Protein AF-A0A7S0TH22-F1 (afdb_monomer)

Mean predicted aligned error: 3.96 Å

Organism: Hemiselmis andersenii (NCBI:txid464988)

Sequence (125 aa):
VAKIPRGSILWPSDTAAVVGGNVLTSQRVVDVILKAFGAAAASQGCMNNITFGDSRFGYYETIGGGAGAGPTWDGRSGVHTHMTNTRITDVEIMERRYPILVKKFGLRKGSGGKGLHPGGDGLER

Secondary structure (DSSP, 8-state):
-----TTSTTS--TTS--TTIIIIIHHHHHHHHHHHTT-------S-EEEEEE-SS-EEEEEE-BPPPP-SS-PPPSSB--TT--PPPPPHHHHHHHSS------EEETT-SPPSSSPPPPEEE-

Structure (mmCIF, N/CA/C/O backbone):
data_AF-A0A7S0TH22-F1
#
_entry.id   AF-A0A7S0TH22-F1
#
loop_
_atom_site.group_PDB
_atom_site.id
_atom_site.type_symbol
_atom_site.label_atom_id
_atom_site.label_alt_id
_atom_site.label_comp_id
_atom_site.label_asym_id
_atom_site.label_entity_id
_atom_site.label_seq_id
_atom_site.pdbx_PDB_ins_code
_atom_site.Cartn_x
_atom_site.Cartn_y
_atom_site.Cartn_z
_atom_site.occupancy
_atom_site.B_iso_or_equiv
_atom_site.auth_seq_id
_atom_site.auth_comp_id
_atom_site.auth_asym_id
_atom_site.auth_atom_id
_atom_site.pdbx_PDB_model_num
ATOM 1 N N . VAL A 1 1 ? 17.474 9.042 19.649 1.00 70.31 1 VAL A N 1
ATOM 2 C CA . VAL A 1 1 ? 18.202 8.529 18.461 1.00 70.31 1 VAL A CA 1
ATOM 3 C C . VAL A 1 1 ? 17.964 7.030 18.369 1.00 70.31 1 VAL A C 1
ATOM 5 O O . VAL A 1 1 ? 18.174 6.349 19.367 1.00 70.31 1 VAL A O 1
ATOM 8 N N . ALA A 1 2 ? 17.459 6.527 17.240 1.00 82.44 2 ALA A N 1
ATOM 9 C CA . ALA A 1 2 ? 17.203 5.097 17.059 1.00 82.44 2 ALA A CA 1
ATOM 10 C C . ALA A 1 2 ? 18.523 4.337 16.830 1.00 82.44 2 ALA A C 1
ATOM 12 O O . ALA A 1 2 ? 19.355 4.777 16.040 1.00 82.44 2 ALA A O 1
ATOM 13 N N . LYS A 1 3 ? 18.720 3.204 17.516 1.00 92.69 3 LYS A N 1
ATOM 14 C CA . LYS A 1 3 ? 19.841 2.286 17.255 1.00 92.69 3 LYS A CA 1
ATOM 15 C C . LYS A 1 3 ? 19.409 1.288 16.182 1.00 92.69 3 LYS A C 1
ATOM 17 O O . LYS A 1 3 ? 18.522 0.480 16.437 1.00 92.69 3 LYS A O 1
ATOM 22 N N . ILE A 1 4 ? 20.024 1.351 15.002 1.00 93.75 4 ILE A N 1
ATOM 23 C CA . ILE A 1 4 ? 19.696 0.481 13.865 1.00 93.75 4 ILE A CA 1
ATOM 24 C C . ILE A 1 4 ? 20.854 -0.508 13.646 1.00 93.75 4 ILE A C 1
ATOM 26 O O . ILE A 1 4 ? 21.976 -0.064 13.395 1.00 93.75 4 ILE A O 1
ATOM 30 N N . PRO A 1 5 ? 20.630 -1.832 13.755 1.00 94.75 5 PRO A N 1
ATOM 31 C CA . PRO A 1 5 ? 21.677 -2.829 13.535 1.00 94.75 5 PRO A CA 1
ATOM 32 C C . PRO A 1 5 ? 22.150 -2.864 12.076 1.00 94.75 5 PRO A C 1
ATOM 34 O O . PRO A 1 5 ? 21.323 -2.921 11.163 1.00 94.75 5 PRO A O 1
ATOM 37 N N . ARG A 1 6 ? 23.473 -2.897 11.858 1.00 94.94 6 ARG A N 1
ATOM 38 C CA . ARG A 1 6 ? 24.070 -3.127 10.530 1.00 94.94 6 ARG A CA 1
ATOM 39 C C . ARG A 1 6 ? 23.651 -4.494 9.980 1.00 94.94 6 ARG A C 1
ATOM 41 O O . ARG A 1 6 ? 23.591 -5.462 10.731 1.00 94.94 6 ARG A O 1
ATOM 48 N N . GLY A 1 7 ? 23.385 -4.569 8.679 1.00 92.44 7 GLY A N 1
ATOM 49 C CA . GLY A 1 7 ? 22.923 -5.783 7.996 1.00 92.44 7 GLY A CA 1
ATOM 50 C C . GLY A 1 7 ? 21.429 -6.077 8.170 1.00 92.44 7 GLY A C 1
ATOM 51 O O . GLY A 1 7 ? 20.941 -7.070 7.640 1.00 92.44 7 GLY A O 1
ATOM 52 N N . SER A 1 8 ? 20.687 -5.237 8.901 1.00 93.12 8 SER A N 1
ATOM 53 C CA . SER A 1 8 ? 19.231 -5.365 9.010 1.00 93.12 8 SER A CA 1
ATOM 54 C C . SER A 1 8 ? 18.523 -4.845 7.757 1.00 93.12 8 SER A C 1
ATOM 56 O O . SER A 1 8 ? 19.101 -4.116 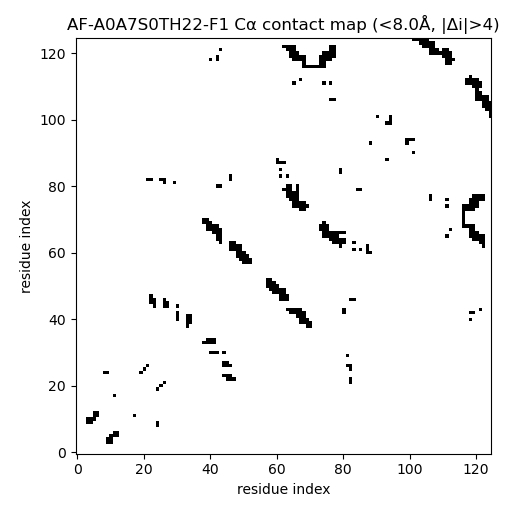6.957 1.00 93.12 8 SER A O 1
ATOM 58 N N . ILE A 1 9 ? 17.224 -5.125 7.627 1.00 91.06 9 ILE A N 1
ATOM 59 C CA . ILE A 1 9 ? 16.393 -4.581 6.537 1.00 91.06 9 ILE A CA 1
ATOM 60 C C . ILE A 1 9 ? 16.336 -3.037 6.520 1.00 91.06 9 ILE A C 1
ATOM 62 O O . ILE A 1 9 ? 16.010 -2.445 5.496 1.00 91.06 9 ILE 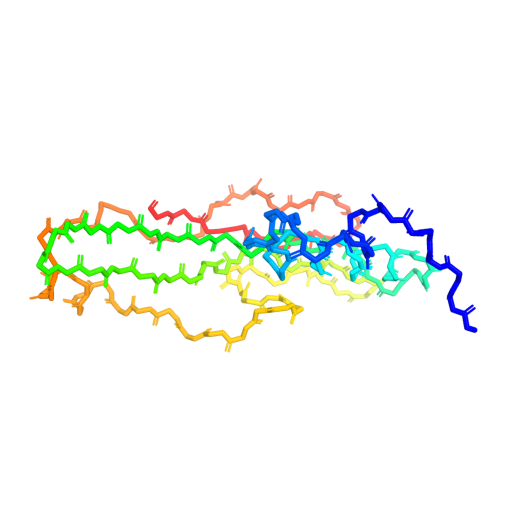A O 1
ATOM 66 N N . LEU A 1 10 ? 16.661 -2.381 7.644 1.00 91.81 10 LEU A N 1
ATOM 67 C CA . LEU A 1 10 ? 16.731 -0.919 7.781 1.00 91.81 10 LEU A CA 1
ATOM 68 C C . LEU A 1 10 ? 18.152 -0.360 7.605 1.00 91.81 10 LEU A C 1
ATOM 70 O O . LEU A 1 10 ? 18.319 0.851 7.507 1.00 91.81 10 LEU A O 1
ATOM 74 N N . TRP A 1 11 ? 19.165 -1.228 7.584 1.00 93.19 11 TRP A N 1
ATOM 75 C CA . TRP A 1 11 ? 20.557 -0.887 7.290 1.00 93.19 11 TRP A CA 1
ATOM 76 C C . TRP A 1 11 ? 21.194 -2.031 6.490 1.00 93.19 11 TRP A C 1
ATOM 78 O O . TRP A 1 11 ? 22.017 -2.783 7.028 1.00 93.19 11 TRP A O 1
ATOM 88 N N . PRO A 1 12 ? 20.789 -2.209 5.225 1.00 93.12 12 PRO A N 1
ATOM 89 C CA . PRO A 1 12 ? 21.366 -3.229 4.363 1.00 93.12 12 PRO A CA 1
ATOM 90 C C . PRO A 1 12 ? 22.811 -2.873 3.967 1.00 93.12 12 PRO A C 1
ATOM 92 O O . PRO A 1 12 ? 23.277 -1.759 4.208 1.00 93.12 12 PRO A O 1
ATOM 95 N N . SER A 1 13 ? 23.539 -3.828 3.382 1.00 94.69 13 SER A N 1
ATOM 96 C CA . SER A 1 13 ? 24.833 -3.554 2.744 1.00 94.69 13 SER A CA 1
ATOM 97 C C . SER A 1 13 ? 24.646 -2.884 1.381 1.00 94.69 13 SER A C 1
ATOM 99 O O . SER A 1 13 ? 23.594 -3.019 0.758 1.00 94.69 13 SER A O 1
ATOM 101 N N . ASP A 1 14 ? 25.702 -2.252 0.868 1.00 92.25 14 ASP A N 1
ATOM 102 C CA . ASP A 1 14 ? 25.688 -1.591 -0.449 1.00 92.25 14 ASP A CA 1
ATOM 103 C C . ASP A 1 14 ? 25.455 -2.563 -1.619 1.00 92.25 14 ASP A C 1
ATOM 105 O O . ASP A 1 14 ? 25.059 -2.168 -2.711 1.00 92.25 14 ASP A O 1
ATOM 109 N N . THR A 1 15 ? 25.692 -3.855 -1.391 1.00 94.25 15 THR A N 1
ATOM 110 C CA . THR A 1 15 ? 25.490 -4.937 -2.363 1.00 94.25 15 THR A CA 1
ATOM 111 C C . THR A 1 15 ? 24.120 -5.605 -2.260 1.00 94.25 15 THR A C 1
ATOM 113 O O . THR A 1 15 ? 23.807 -6.485 -3.062 1.00 94.25 15 THR A O 1
ATOM 116 N N . ALA A 1 16 ? 23.306 -5.247 -1.265 1.00 92.38 16 ALA A N 1
ATOM 117 C CA . ALA A 1 16 ? 22.012 -5.875 -1.058 1.00 92.38 16 ALA A CA 1
ATOM 118 C C . ALA A 1 16 ? 20.980 -5.375 -2.079 1.00 92.38 16 ALA A C 1
ATOM 120 O O . ALA A 1 16 ? 20.913 -4.190 -2.409 1.00 92.38 16 ALA A O 1
ATOM 121 N N . ALA A 1 17 ? 20.107 -6.274 -2.530 1.00 90.56 17 ALA A N 1
ATOM 122 C CA . ALA A 1 17 ? 18.952 -5.893 -3.330 1.00 90.56 17 ALA A CA 1
ATOM 123 C C . ALA A 1 17 ? 17.925 -5.169 -2.442 1.00 90.56 17 ALA A C 1
ATOM 125 O O . ALA A 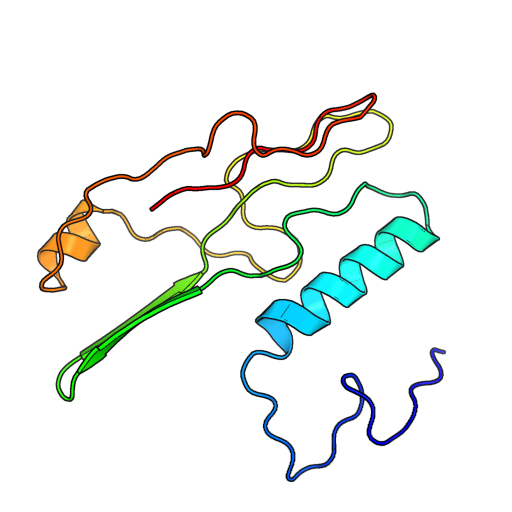1 17 ? 17.282 -5.782 -1.594 1.00 90.56 17 ALA A O 1
ATOM 126 N N . VAL A 1 18 ? 17.777 -3.859 -2.645 1.00 88.81 18 VAL A N 1
ATOM 127 C CA . VAL A 1 18 ? 16.895 -2.989 -1.839 1.00 88.81 18 VAL A CA 1
ATOM 128 C C . VAL A 1 18 ? 15.675 -2.476 -2.603 1.00 88.81 18 VAL A C 1
ATOM 130 O O . VAL A 1 18 ? 14.932 -1.625 -2.104 1.00 88.81 18 VAL A O 1
ATOM 133 N N . VAL A 1 19 ? 15.451 -2.969 -3.827 1.00 85.81 19 VAL A N 1
ATOM 134 C CA . VAL A 1 19 ? 14.285 -2.562 -4.616 1.00 85.81 19 VAL A CA 1
ATOM 135 C C . VAL A 1 19 ? 13.010 -2.882 -3.835 1.00 85.81 19 VAL A C 1
ATOM 137 O O . VAL A 1 19 ? 12.864 -3.956 -3.258 1.00 85.81 19 VAL A O 1
ATOM 140 N N . GLY A 1 20 ? 12.099 -1.915 -3.757 1.00 76.81 20 GLY A N 1
ATOM 141 C CA . GLY A 1 20 ? 10.879 -2.063 -2.967 1.00 76.81 20 GLY A CA 1
ATOM 142 C C . GLY A 1 20 ? 11.013 -1.756 -1.468 1.00 76.81 20 GLY A C 1
ATOM 143 O O . GLY A 1 20 ? 10.022 -1.869 -0.751 1.00 76.81 20 GLY A O 1
ATOM 144 N N . GLY A 1 21 ? 12.172 -1.300 -0.974 1.00 82.62 21 GLY A N 1
ATOM 145 C CA . GLY A 1 21 ? 12.335 -0.901 0.434 1.00 82.62 21 GLY A CA 1
ATOM 146 C C . GLY A 1 21 ? 11.317 0.158 0.885 1.00 82.62 21 GLY A C 1
ATOM 147 O O . GLY A 1 21 ? 10.665 0.003 1.917 1.00 82.62 21 GLY A O 1
ATOM 148 N N . ASN A 1 22 ? 11.076 1.177 0.056 1.00 76.38 22 ASN A N 1
ATOM 149 C CA . ASN A 1 22 ? 10.059 2.200 0.335 1.00 76.38 22 ASN A CA 1
ATOM 150 C C . ASN A 1 22 ? 8.632 1.629 0.356 1.00 76.38 22 ASN A C 1
ATOM 152 O O . ASN A 1 22 ? 7.747 2.182 1.001 1.00 76.38 22 ASN A O 1
ATOM 156 N N . VAL A 1 23 ? 8.418 0.528 -0.365 1.00 84.81 23 VAL A N 1
ATOM 157 C CA . VAL A 1 23 ? 7.104 -0.030 -0.673 1.00 84.81 23 VAL A CA 1
ATOM 158 C C . VAL A 1 23 ? 6.548 -0.820 0.513 1.00 84.81 23 VAL A C 1
ATOM 160 O O . VAL A 1 23 ? 5.392 -0.645 0.897 1.00 84.81 23 VAL A O 1
ATOM 163 N N . LEU A 1 24 ? 7.382 -1.669 1.119 1.00 86.88 24 LEU A N 1
ATOM 164 C CA . LEU A 1 24 ? 6.997 -2.496 2.265 1.00 86.88 24 LEU A CA 1
ATOM 165 C C . LEU A 1 24 ? 7.649 -2.007 3.558 1.00 86.88 24 LEU A C 1
ATOM 167 O O . LEU A 1 24 ? 6.960 -1.789 4.554 1.00 86.88 24 LEU A O 1
ATOM 171 N N . THR A 1 25 ? 8.971 -1.827 3.559 1.00 91.25 25 THR A N 1
ATOM 172 C CA . THR A 1 25 ? 9.731 -1.578 4.788 1.00 91.25 25 THR A CA 1
ATOM 173 C C . THR A 1 25 ? 9.362 -0.238 5.411 1.00 91.25 25 THR A C 1
ATOM 175 O O . THR A 1 25 ? 8.986 -0.201 6.580 1.00 91.25 25 THR A O 1
ATOM 178 N N . SER A 1 26 ? 9.396 0.856 4.644 1.00 90.88 26 SER A N 1
ATOM 179 C CA . SER A 1 26 ? 9.045 2.184 5.171 1.00 90.88 26 SER A CA 1
ATOM 180 C C . SER A 1 26 ? 7.600 2.245 5.665 1.00 90.88 26 SER A C 1
ATOM 182 O O . SER A 1 26 ? 7.345 2.779 6.742 1.00 90.88 26 SER A O 1
ATOM 184 N N . GLN A 1 27 ? 6.666 1.635 4.931 1.00 91.25 27 GLN A N 1
ATOM 185 C CA . GLN A 1 27 ? 5.261 1.595 5.327 1.00 91.25 27 GLN A CA 1
ATOM 186 C C . GLN A 1 27 ? 5.078 0.855 6.667 1.00 91.25 27 GLN A C 1
ATOM 188 O O . GLN A 1 27 ? 4.362 1.329 7.547 1.00 91.25 27 GLN A O 1
ATOM 193 N N . ARG A 1 28 ? 5.799 -0.257 6.880 1.00 92.44 28 ARG A N 1
ATOM 194 C CA . ARG A 1 28 ? 5.764 -0.998 8.152 1.00 92.44 28 ARG A CA 1
ATOM 195 C C . ARG A 1 28 ? 6.443 -0.272 9.301 1.00 92.44 28 ARG A C 1
ATOM 197 O O . ARG A 1 28 ? 5.990 -0.387 10.436 1.00 92.44 28 ARG A O 1
ATOM 204 N N . VAL A 1 29 ? 7.499 0.492 9.030 1.00 93.50 29 VAL A N 1
ATOM 205 C CA . VAL A 1 29 ? 8.118 1.347 10.051 1.00 93.50 29 VAL A CA 1
ATOM 206 C C . VAL A 1 29 ? 7.111 2.379 10.562 1.00 93.50 29 VAL A C 1
ATOM 208 O O . VAL A 1 29 ? 7.019 2.576 11.773 1.00 93.50 29 VAL A O 1
ATOM 211 N N . VAL A 1 30 ? 6.309 2.979 9.676 1.00 94.00 30 VAL A N 1
ATOM 212 C CA . VAL A 1 30 ? 5.243 3.908 10.081 1.00 94.00 30 VAL A CA 1
ATOM 213 C C . VAL A 1 30 ? 4.205 3.213 10.964 1.00 94.00 30 VAL A C 1
ATOM 215 O O . VAL A 1 30 ? 3.891 3.745 12.027 1.00 94.00 30 VAL A O 1
ATOM 218 N N . ASP A 1 31 ? 3.741 2.010 10.604 1.00 93.38 31 ASP A N 1
ATOM 219 C CA . ASP A 1 31 ? 2.802 1.243 11.442 1.00 93.38 31 ASP A CA 1
ATOM 220 C C . ASP A 1 31 ? 3.351 1.016 12.862 1.00 93.38 31 ASP A C 1
ATOM 222 O O . ASP A 1 31 ? 2.628 1.168 13.849 1.00 93.38 31 ASP A O 1
ATOM 226 N N . VAL A 1 32 ? 4.640 0.670 12.984 1.00 94.31 32 VAL A N 1
ATOM 227 C CA . VAL A 1 32 ? 5.298 0.457 14.284 1.00 94.31 32 VAL A CA 1
ATOM 228 C C . VAL A 1 32 ? 5.339 1.746 15.099 1.00 94.31 32 VAL A C 1
ATOM 230 O O . VAL A 1 32 ? 5.044 1.716 16.294 1.00 94.31 32 VAL A O 1
ATOM 233 N N . ILE A 1 33 ? 5.669 2.875 14.468 1.00 94.81 33 ILE A N 1
ATOM 234 C CA . ILE A 1 33 ? 5.697 4.183 15.132 1.00 94.81 33 ILE A CA 1
ATOM 235 C C . ILE A 1 33 ? 4.291 4.557 15.612 1.00 94.81 33 ILE A C 1
ATOM 237 O O . ILE A 1 33 ? 4.109 4.842 16.793 1.00 94.81 33 ILE A O 1
ATOM 241 N N . LEU A 1 34 ? 3.284 4.501 14.737 1.00 95.50 34 LEU A N 1
ATOM 242 C CA . LEU A 1 34 ? 1.904 4.849 15.090 1.00 95.50 34 LEU A CA 1
ATOM 243 C C . LEU A 1 34 ? 1.368 3.967 16.219 1.00 95.50 34 LEU A C 1
ATOM 245 O O . LEU A 1 34 ? 0.734 4.477 17.144 1.00 95.50 34 LEU A O 1
ATOM 249 N N . LYS A 1 35 ? 1.693 2.669 16.193 1.00 94.88 35 LYS A N 1
ATOM 250 C CA . LYS A 1 35 ? 1.355 1.734 17.267 1.00 94.88 35 LYS A CA 1
ATOM 251 C C . LYS A 1 35 ? 2.050 2.086 18.582 1.00 94.88 35 LYS A C 1
ATOM 253 O O . LYS A 1 35 ? 1.403 2.037 19.623 1.00 94.88 35 LYS A O 1
ATOM 258 N N . ALA A 1 36 ? 3.335 2.443 18.553 1.00 96.31 36 ALA A N 1
ATOM 259 C CA . ALA A 1 36 ? 4.089 2.803 19.755 1.00 96.31 36 ALA A CA 1
ATOM 260 C C . ALA A 1 36 ? 3.514 4.043 20.461 1.00 96.31 36 ALA A C 1
ATOM 262 O O . ALA A 1 36 ? 3.526 4.106 21.687 1.00 96.31 36 ALA A O 1
ATOM 263 N N . PHE A 1 37 ? 2.972 4.993 19.696 1.00 96.31 37 PHE A N 1
ATOM 264 C CA . PHE A 1 37 ? 2.312 6.187 20.230 1.00 96.31 37 PHE A CA 1
ATOM 265 C C . PHE A 1 37 ? 0.803 6.017 20.461 1.00 96.31 37 PHE A C 1
ATOM 267 O O . PHE A 1 37 ? 0.165 6.947 20.946 1.00 96.31 37 PHE A O 1
ATOM 274 N N . GLY A 1 38 ? 0.212 4.872 20.099 1.00 94.62 38 GLY A N 1
ATOM 275 C CA . GLY A 1 38 ? -1.241 4.677 20.150 1.00 94.62 38 GLY A CA 1
ATOM 276 C C . GLY A 1 38 ? -2.024 5.685 19.297 1.00 94.62 38 GLY A C 1
ATOM 277 O O . GLY A 1 38 ? -3.170 5.993 19.611 1.00 94.62 38 GLY A O 1
ATOM 278 N N . ALA A 1 39 ? -1.402 6.233 18.249 1.00 95.38 39 ALA A N 1
ATOM 279 C CA . ALA A 1 39 ? -1.936 7.372 17.502 1.00 95.38 39 ALA A CA 1
ATOM 280 C C . ALA A 1 39 ? -3.024 6.969 16.494 1.00 95.38 39 ALA A C 1
ATOM 282 O O . ALA A 1 39 ? -3.994 7.697 16.297 1.00 95.38 39 ALA A O 1
ATOM 283 N N . ALA A 1 40 ? -2.852 5.815 15.848 1.00 96.19 40 ALA A N 1
ATOM 284 C CA . ALA A 1 40 ? -3.801 5.238 14.903 1.00 96.19 40 ALA A CA 1
ATOM 285 C C . ALA A 1 40 ? -3.547 3.730 14.753 1.00 96.19 40 ALA A C 1
ATOM 287 O O . ALA A 1 40 ? -2.444 3.240 15.015 1.00 96.19 40 ALA A O 1
ATOM 288 N N . ALA A 1 41 ? -4.564 2.995 14.307 1.00 96.25 41 ALA A N 1
ATOM 289 C CA . ALA A 1 41 ? -4.410 1.630 13.827 1.00 96.25 41 ALA A CA 1
ATOM 290 C C . ALA A 1 41 ? -3.547 1.595 12.554 1.00 96.25 41 ALA A C 1
ATOM 292 O O . ALA A 1 41 ? -3.403 2.595 11.850 1.00 96.25 41 ALA A O 1
ATOM 293 N N . ALA A 1 42 ? -2.993 0.423 12.239 1.00 95.06 42 ALA A N 1
ATOM 294 C CA . ALA A 1 42 ? -2.250 0.234 10.998 1.00 95.06 42 ALA A CA 1
ATOM 295 C C . ALA A 1 42 ? -3.164 0.449 9.780 1.00 95.06 42 ALA A C 1
ATOM 297 O O . ALA A 1 42 ? -4.296 -0.042 9.745 1.00 95.06 42 ALA A O 1
ATOM 298 N N . SER A 1 43 ? -2.650 1.158 8.777 1.00 94.75 43 SER A N 1
ATOM 299 C CA . SER A 1 43 ? -3.302 1.288 7.469 1.00 94.75 43 SER A CA 1
ATOM 300 C C . SER A 1 43 ? -2.989 0.065 6.596 1.00 94.75 43 SER A C 1
ATOM 302 O O . SER A 1 43 ? -2.456 -0.951 7.055 1.00 94.75 43 SER A O 1
ATOM 304 N N . GLN A 1 44 ? -3.265 0.154 5.295 1.00 92.38 44 GLN A N 1
ATOM 305 C CA . GLN A 1 44 ? -2.641 -0.699 4.294 1.00 92.38 44 GLN A CA 1
ATOM 306 C C . GLN A 1 44 ? -1.119 -0.533 4.397 1.00 92.38 44 GLN A C 1
ATOM 308 O O . GLN A 1 44 ? -0.517 0.378 3.830 1.00 92.38 44 GLN A O 1
ATOM 313 N N . GLY A 1 45 ? -0.476 -1.426 5.142 1.00 86.88 45 GLY A N 1
ATOM 314 C CA . GLY A 1 45 ? 0.959 -1.307 5.379 1.00 86.88 45 GLY A CA 1
ATOM 315 C C . GLY A 1 45 ? 1.826 -1.865 4.234 1.00 86.88 45 GLY A C 1
ATOM 316 O O . GLY A 1 45 ? 2.939 -2.337 4.443 1.00 86.88 45 GLY A O 1
ATOM 317 N N . CYS A 1 46 ? 1.296 -1.884 3.018 1.00 87.06 46 CYS A N 1
ATOM 318 C CA . CYS A 1 46 ? 2.072 -2.095 1.806 1.00 87.06 46 CYS A CA 1
ATOM 319 C C . CYS A 1 46 ? 1.638 -1.042 0.794 1.00 87.06 46 CYS A C 1
ATOM 321 O O . CYS A 1 46 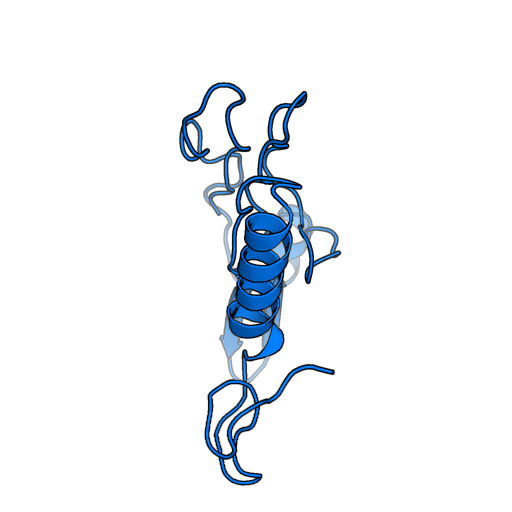? 0.441 -0.877 0.567 1.00 87.06 46 CYS A O 1
ATOM 323 N N . MET A 1 47 ? 2.591 -0.360 0.172 1.00 88.06 47 MET A N 1
ATOM 324 C CA . MET A 1 47 ? 2.342 0.369 -1.066 1.00 88.06 47 MET A CA 1
ATOM 325 C C . MET A 1 47 ? 2.157 -0.684 -2.167 1.00 88.06 47 MET A C 1
ATOM 327 O O . MET A 1 47 ? 3.122 -1.187 -2.710 1.00 88.06 47 MET A O 1
ATOM 331 N N . ASN A 1 48 ? 0.940 -1.146 -2.446 1.00 85.50 48 ASN A N 1
ATOM 332 C CA . ASN A 1 48 ? 0.785 -2.163 -3.493 1.00 85.50 48 ASN A CA 1
ATOM 333 C C . ASN A 1 48 ? 1.051 -1.536 -4.859 1.00 85.50 48 ASN A C 1
ATOM 335 O O . ASN A 1 48 ? 0.518 -0.470 -5.148 1.00 85.50 48 ASN A O 1
ATOM 339 N N . ASN A 1 49 ? 1.822 -2.216 -5.705 1.00 88.38 49 ASN A N 1
ATOM 340 C CA . ASN A 1 49 ? 2.158 -1.721 -7.034 1.00 88.38 49 ASN A CA 1
ATOM 341 C C . ASN A 1 49 ? 1.619 -2.676 -8.091 1.00 88.38 49 ASN A C 1
ATOM 343 O O . ASN A 1 49 ? 1.732 -3.892 -7.939 1.00 88.38 49 ASN A O 1
ATOM 347 N N . ILE A 1 50 ? 1.100 -2.126 -9.182 1.00 89.19 50 ILE A N 1
ATOM 348 C CA . ILE A 1 50 ? 0.821 -2.870 -10.405 1.00 89.19 50 ILE A CA 1
ATOM 349 C C . ILE A 1 50 ? 1.901 -2.501 -11.409 1.00 89.19 50 ILE A C 1
ATOM 351 O O . ILE A 1 50 ? 2.054 -1.334 -11.770 1.00 89.19 50 ILE A O 1
ATOM 355 N N . THR A 1 51 ? 2.652 -3.508 -11.851 1.00 91.44 51 THR A N 1
ATOM 356 C CA . THR A 1 51 ? 3.684 -3.343 -12.873 1.00 91.44 51 THR A CA 1
ATOM 357 C C . THR A 1 51 ? 3.530 -4.388 -13.957 1.00 91.44 51 THR A C 1
ATOM 359 O O . THR A 1 51 ? 3.468 -5.579 -13.658 1.00 91.44 51 THR A O 1
ATOM 362 N N . PHE A 1 52 ? 3.502 -3.956 -15.210 1.00 93.00 52 PHE A N 1
ATOM 363 C CA . PHE A 1 52 ? 3.472 -4.840 -16.372 1.00 93.00 52 PHE A CA 1
ATOM 364 C C . PHE A 1 52 ? 4.099 -4.132 -17.569 1.00 93.00 52 PHE A C 1
ATOM 366 O O . PHE A 1 52 ? 4.188 -2.907 -17.599 1.00 93.00 52 PHE A O 1
ATOM 373 N N . GLY A 1 53 ? 4.553 -4.893 -18.554 1.00 94.31 53 GLY A N 1
ATOM 374 C CA . GLY A 1 53 ? 5.250 -4.345 -19.707 1.00 94.31 53 GLY A CA 1
ATOM 375 C C . GLY A 1 53 ? 5.989 -5.415 -20.491 1.00 94.31 53 GLY A C 1
ATOM 376 O O . GLY A 1 53 ? 6.002 -6.585 -20.107 1.00 94.31 53 GLY A O 1
ATOM 377 N N . ASP A 1 54 ? 6.606 -4.990 -21.582 1.00 94.00 54 ASP A N 1
ATOM 378 C CA . ASP A 1 54 ? 7.457 -5.795 -22.449 1.00 94.00 54 ASP A CA 1
ATOM 379 C C . ASP A 1 54 ? 8.677 -4.969 -22.907 1.00 94.00 54 ASP A C 1
ATOM 381 O O . ASP A 1 54 ? 9.047 -3.973 -22.285 1.00 94.00 54 ASP A O 1
ATOM 385 N N . SER A 1 55 ? 9.336 -5.372 -23.996 1.00 95.25 55 SER A N 1
ATOM 386 C CA . SER A 1 55 ? 10.486 -4.644 -24.547 1.00 95.25 55 SER A CA 1
ATOM 387 C C . SER A 1 55 ? 10.151 -3.264 -25.129 1.00 95.25 55 SER A C 1
ATOM 389 O O . SER A 1 55 ? 11.067 -2.506 -25.448 1.00 95.25 55 SER A O 1
ATOM 391 N N . ARG A 1 56 ? 8.868 -2.930 -25.300 1.00 92.88 56 ARG A N 1
ATOM 392 C CA . ARG A 1 56 ? 8.378 -1.706 -25.947 1.00 92.88 56 ARG A CA 1
ATOM 393 C C . ARG A 1 56 ? 7.732 -0.738 -24.964 1.00 92.88 56 ARG A C 1
ATOM 395 O O . ARG A 1 56 ? 7.746 0.462 -25.229 1.00 92.88 56 ARG A O 1
ATOM 402 N N . PHE A 1 57 ? 7.163 -1.222 -23.860 1.00 93.06 57 PHE A N 1
ATOM 403 C CA . PHE A 1 57 ? 6.543 -0.361 -22.853 1.00 93.06 57 PHE A CA 1
ATOM 404 C C . PHE A 1 57 ? 6.650 -0.922 -21.434 1.00 93.06 57 PHE A C 1
ATOM 406 O O . PHE A 1 57 ? 6.754 -2.126 -21.224 1.00 93.06 57 PHE A O 1
ATOM 413 N N . GLY A 1 58 ? 6.550 -0.028 -20.452 1.00 93.75 58 GLY A N 1
ATOM 414 C CA . GLY A 1 58 ? 6.432 -0.374 -19.042 1.00 93.75 58 GLY A CA 1
ATOM 415 C C . GLY A 1 58 ? 5.364 0.477 -18.373 1.00 93.75 58 GLY A C 1
ATOM 416 O O . GLY A 1 58 ? 5.294 1.687 -18.586 1.00 93.75 58 GLY A O 1
ATOM 417 N N . TYR A 1 59 ? 4.537 -0.165 -17.561 1.00 92.44 59 TYR A N 1
ATOM 418 C CA . TYR A 1 59 ? 3.563 0.466 -16.692 1.00 92.44 59 TYR A CA 1
ATOM 419 C C . TYR A 1 59 ? 3.943 0.225 -15.236 1.00 92.44 59 TYR A C 1
ATOM 421 O O . TYR A 1 59 ? 4.335 -0.881 -14.861 1.00 92.44 59 TYR A O 1
ATOM 429 N N . TYR A 1 60 ? 3.802 1.266 -14.424 1.00 91.19 60 TYR A N 1
ATOM 430 C CA . TYR A 1 60 ? 3.985 1.222 -12.983 1.00 91.19 60 TYR A CA 1
ATOM 431 C C . TYR A 1 60 ? 2.967 2.156 -12.343 1.00 91.19 60 TYR A C 1
ATOM 433 O O . TYR A 1 60 ? 2.918 3.344 -12.663 1.00 91.19 60 TYR A O 1
ATOM 441 N N . GLU A 1 61 ? 2.192 1.633 -11.405 1.00 90.25 61 GLU A N 1
ATOM 442 C CA . GLU A 1 61 ? 1.252 2.416 -10.613 1.00 90.25 61 GLU A CA 1
ATOM 443 C C . GLU A 1 61 ? 1.214 1.887 -9.189 1.00 90.25 61 GLU A C 1
ATOM 445 O O . GLU A 1 61 ? 1.236 0.679 -8.960 1.00 90.25 61 GLU A O 1
ATOM 450 N N . THR A 1 62 ? 1.126 2.796 -8.225 1.00 91.00 62 THR A N 1
ATOM 451 C CA . THR A 1 62 ? 0.821 2.453 -6.840 1.00 91.00 62 THR A CA 1
ATOM 452 C C . THR A 1 62 ? -0.685 2.499 -6.622 1.00 91.00 62 THR A C 1
ATOM 454 O O . THR A 1 62 ? -1.347 3.453 -7.023 1.00 91.00 62 THR A O 1
ATOM 457 N N . ILE A 1 63 ? -1.222 1.507 -5.926 1.00 90.81 63 ILE A N 1
ATOM 458 C CA . ILE A 1 63 ? -2.643 1.344 -5.642 1.00 90.81 63 ILE A CA 1
ATOM 459 C C . ILE A 1 63 ? -2.896 1.690 -4.178 1.00 90.81 63 ILE A C 1
ATOM 461 O O . ILE A 1 63 ? -2.243 1.152 -3.278 1.00 90.81 63 ILE A O 1
ATOM 465 N N . GLY A 1 64 ? -3.850 2.593 -3.949 1.00 92.44 64 GLY A N 1
ATOM 466 C CA . GLY A 1 64 ? -4.323 2.924 -2.609 1.00 92.44 64 GLY A CA 1
ATOM 467 C C 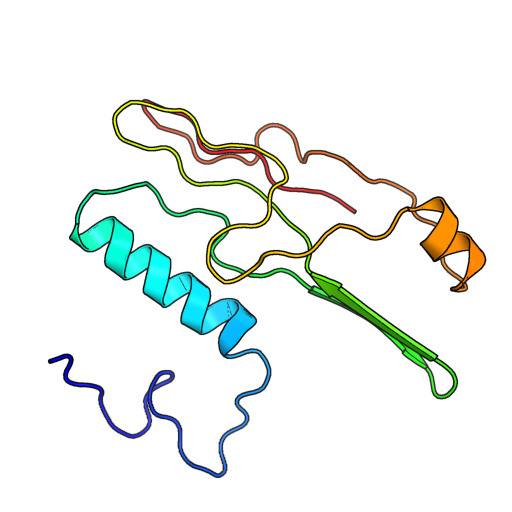. GLY A 1 64 ? -5.047 1.759 -1.926 1.00 92.44 64 GLY A C 1
ATOM 468 O O . GLY A 1 64 ? -5.240 0.675 -2.480 1.00 92.44 64 GLY A O 1
ATOM 469 N N . GLY A 1 65 ? -5.516 1.999 -0.710 1.00 93.88 65 GLY A N 1
ATOM 470 C CA . GLY A 1 65 ? -6.232 0.994 0.058 1.00 93.88 65 GLY A CA 1
ATOM 471 C C . GLY A 1 65 ? -6.868 1.573 1.308 1.00 93.88 65 GLY A C 1
ATOM 472 O O . GLY A 1 65 ? -7.273 2.731 1.333 1.00 93.88 65 GLY A O 1
ATOM 473 N N . GLY A 1 66 ? -7.012 0.746 2.336 1.00 96.06 66 GLY A N 1
ATOM 474 C CA . GLY A 1 66 ? -7.656 1.149 3.579 1.00 96.06 66 GLY A CA 1
ATOM 475 C C . GLY A 1 66 ? -6.731 1.956 4.479 1.00 96.06 66 GLY A C 1
ATOM 476 O O . GLY A 1 66 ? -5.624 1.509 4.778 1.00 96.06 66 GLY A O 1
ATOM 477 N N . ALA A 1 67 ? -7.181 3.111 4.960 1.00 96.88 67 ALA A N 1
ATOM 478 C CA . ALA A 1 67 ? -6.519 3.812 6.053 1.00 96.88 67 ALA A CA 1
ATOM 479 C C . ALA A 1 67 ? -6.893 3.213 7.413 1.00 96.88 67 ALA A C 1
ATOM 481 O O . ALA A 1 67 ? -8.005 2.715 7.607 1.00 96.88 67 ALA A O 1
ATOM 482 N N . GLY A 1 68 ? -5.957 3.277 8.356 1.00 97.06 68 GLY A N 1
ATOM 483 C CA . GLY A 1 68 ? -6.186 2.902 9.743 1.00 97.06 68 GLY A CA 1
ATOM 484 C C . GLY A 1 68 ? -7.150 3.865 10.435 1.00 97.06 68 GLY A C 1
ATOM 485 O O . GLY A 1 68 ? -7.130 5.074 10.193 1.00 97.06 68 GLY A O 1
ATOM 486 N N . ALA A 1 69 ? -8.000 3.318 11.298 1.00 97.75 69 ALA A N 1
ATOM 487 C CA . ALA A 1 69 ? -8.862 4.091 12.183 1.00 97.75 69 ALA A CA 1
ATOM 488 C C . ALA A 1 69 ? -8.062 4.729 13.329 1.00 97.75 69 ALA A C 1
ATOM 490 O O . ALA A 1 69 ? -6.971 4.264 13.668 1.00 97.75 69 ALA A O 1
ATOM 491 N N . GLY A 1 70 ? -8.611 5.768 13.947 1.00 96.38 70 GLY A N 1
ATOM 492 C CA . GLY A 1 70 ? -8.037 6.390 15.138 1.00 96.38 70 GLY A CA 1
ATOM 493 C C . GLY A 1 70 ? -8.930 6.273 16.364 1.00 96.38 70 GLY A C 1
ATOM 494 O O . GLY A 1 70 ? -9.957 5.596 16.327 1.00 96.38 70 GLY A O 1
ATOM 495 N N . PRO A 1 71 ? -8.565 6.958 17.460 1.00 95.69 71 PRO A N 1
ATOM 496 C CA . PRO A 1 71 ? -9.331 6.925 18.703 1.00 95.69 71 PRO A CA 1
ATOM 497 C C . PRO A 1 71 ? -10.751 7.491 18.582 1.00 95.69 71 PRO A C 1
ATOM 499 O O . PRO A 1 71 ? -11.588 7.178 19.420 1.00 95.69 71 PRO A O 1
ATOM 502 N N . THR A 1 72 ? -11.002 8.347 17.585 1.00 96.88 72 THR A N 1
ATOM 503 C CA . THR A 1 72 ? -12.285 9.045 17.401 1.00 96.88 72 THR A CA 1
ATOM 504 C C . THR A 1 72 ? -12.793 9.034 15.957 1.00 96.88 72 THR A C 1
ATOM 506 O O . THR A 1 72 ? -13.756 9.736 15.647 1.00 96.88 72 THR A O 1
ATOM 509 N N . TRP A 1 73 ? -12.152 8.285 15.052 1.00 98.00 73 TRP A N 1
ATOM 510 C CA . TRP A 1 73 ? -12.513 8.278 13.632 1.00 98.00 73 TRP A CA 1
ATOM 511 C C . TRP A 1 73 ? -12.344 6.911 12.984 1.00 98.00 73 TRP A C 1
ATOM 513 O O . TRP A 1 73 ? -11.422 6.156 13.297 1.00 98.00 73 TRP A O 1
ATOM 523 N N . ASP A 1 74 ? -13.194 6.662 11.997 1.00 98.44 74 ASP A N 1
ATOM 524 C CA . ASP A 1 74 ? -13.133 5.486 11.141 1.00 98.44 74 ASP A CA 1
ATOM 525 C C . ASP A 1 74 ? -12.090 5.676 10.034 1.00 98.44 74 ASP A C 1
ATOM 527 O O . ASP A 1 74 ? -11.817 6.786 9.564 1.00 98.44 74 ASP A O 1
ATOM 531 N N . GLY A 1 75 ? -11.498 4.573 9.592 1.00 97.81 75 GLY A N 1
ATOM 532 C CA . GLY A 1 75 ? -10.527 4.566 8.511 1.00 97.81 75 GLY A CA 1
ATOM 533 C C . GLY A 1 75 ? -11.164 4.879 7.155 1.00 97.81 75 GLY A C 1
ATOM 534 O O . GLY A 1 75 ? -12.239 4.389 6.810 1.00 97.81 75 GLY A O 1
ATOM 535 N N . ARG A 1 76 ? -10.477 5.677 6.335 1.00 97.56 76 ARG A N 1
ATOM 536 C CA . ARG A 1 76 ? -10.926 6.008 4.977 1.00 97.56 76 ARG A CA 1
ATOM 537 C C . ARG A 1 76 ? -10.601 4.886 3.987 1.00 97.56 76 ARG A C 1
ATOM 539 O O . ARG A 1 76 ? -9.465 4.429 3.925 1.00 97.56 76 ARG A O 1
ATOM 546 N N . SER A 1 77 ? -11.578 4.478 3.182 1.00 97.19 77 SER A N 1
ATOM 547 C CA . SER A 1 77 ? -11.404 3.456 2.140 1.00 97.19 77 SER A CA 1
ATOM 548 C C . SER A 1 77 ? -10.779 4.010 0.856 1.00 97.19 77 SER A C 1
ATOM 550 O O . SER A 1 77 ? -11.083 5.136 0.457 1.00 97.19 77 SER A O 1
ATOM 552 N N . GLY A 1 78 ? -9.982 3.188 0.172 1.00 94.44 78 GLY A N 1
ATOM 553 C CA . GLY A 1 78 ? -9.478 3.450 -1.181 1.00 94.44 78 GLY A CA 1
ATOM 554 C C . GLY A 1 78 ? -8.556 4.663 -1.329 1.00 94.44 78 GLY A C 1
ATOM 555 O O . GLY A 1 78 ? -8.595 5.330 -2.359 1.00 94.44 78 GLY A O 1
ATOM 556 N N . VAL A 1 79 ? -7.745 4.969 -0.316 1.00 94.06 79 VAL A N 1
ATOM 557 C CA . VAL A 1 79 ? -6.831 6.119 -0.312 1.00 94.06 79 VAL A CA 1
ATOM 558 C C . VAL A 1 79 ? -5.372 5.702 -0.218 1.00 94.06 79 VAL A C 1
ATOM 560 O O . VAL A 1 79 ? -5.019 4.644 0.303 1.00 94.06 79 VAL A O 1
ATOM 563 N N . HIS A 1 80 ? -4.505 6.577 -0.705 1.00 93.62 80 HIS A N 1
ATOM 564 C CA . HIS A 1 80 ? -3.080 6.497 -0.443 1.00 93.62 80 HIS A CA 1
ATOM 565 C C . HIS A 1 80 ? -2.785 6.901 1.005 1.00 93.62 80 HIS A C 1
ATOM 567 O O . HIS A 1 80 ? -3.324 7.887 1.508 1.00 93.62 80 HIS A O 1
ATOM 573 N N . THR A 1 81 ? -1.952 6.115 1.686 1.00 92.56 81 THR A N 1
ATOM 574 C CA . THR A 1 81 ? -1.570 6.348 3.084 1.00 92.56 81 THR A CA 1
ATOM 575 C C . THR A 1 81 ? -0.058 6.370 3.247 1.00 92.56 81 THR A C 1
ATOM 577 O O . THR A 1 81 ? 0.661 5.633 2.568 1.00 92.56 81 THR A O 1
ATOM 580 N N . HIS A 1 82 ? 0.407 7.202 4.179 1.00 91.94 82 HIS A N 1
ATOM 581 C CA . HIS A 1 82 ? 1.794 7.296 4.642 1.00 91.94 82 HIS A CA 1
ATOM 582 C C . HIS A 1 82 ? 2.817 7.498 3.514 1.00 91.94 82 HIS A C 1
ATOM 584 O O . HIS A 1 82 ? 2.969 8.615 3.030 1.00 91.94 82 HIS A O 1
ATOM 590 N N . MET A 1 83 ? 3.509 6.438 3.085 1.00 88.88 83 MET A N 1
ATOM 591 C CA . MET A 1 83 ? 4.598 6.499 2.103 1.00 88.88 83 MET A CA 1
ATOM 592 C C . MET A 1 83 ? 4.102 6.602 0.654 1.00 88.88 83 MET A C 1
ATOM 594 O O . MET A 1 83 ? 4.886 6.445 -0.279 1.00 88.88 83 MET A O 1
ATOM 598 N N . THR A 1 84 ? 2.804 6.847 0.455 1.00 85.50 84 THR A N 1
ATOM 599 C CA . THR A 1 84 ? 2.149 6.902 -0.855 1.00 85.50 84 THR A CA 1
ATOM 600 C C . THR A 1 84 ? 1.292 8.169 -0.946 1.00 85.50 84 THR A C 1
ATOM 602 O O . THR A 1 84 ? 0.589 8.499 0.008 1.00 85.50 84 THR A O 1
ATOM 605 N N . ASN A 1 85 ? 1.359 8.903 -2.064 1.00 86.00 85 ASN A N 1
ATOM 606 C CA . ASN A 1 85 ? 0.546 10.106 -2.314 1.00 86.00 85 ASN A CA 1
ATOM 607 C C . ASN A 1 85 ? 0.380 10.367 -3.822 1.00 86.00 85 ASN A C 1
ATOM 609 O O . ASN A 1 85 ? 0.732 11.425 -4.346 1.00 86.00 85 ASN A O 1
ATOM 613 N N . THR A 1 86 ? -0.078 9.355 -4.549 1.00 84.75 86 THR A N 1
ATOM 614 C CA . THR A 1 86 ? -0.289 9.437 -5.997 1.00 84.75 86 THR A CA 1
ATOM 615 C C . THR A 1 86 ? -1.768 9.588 -6.323 1.00 84.75 86 THR A C 1
ATOM 617 O O . THR A 1 86 ? -2.636 9.237 -5.526 1.00 84.75 86 THR A O 1
ATOM 620 N N . ARG A 1 87 ? -2.071 10.088 -7.522 1.00 85.12 87 ARG A N 1
ATOM 621 C CA . ARG 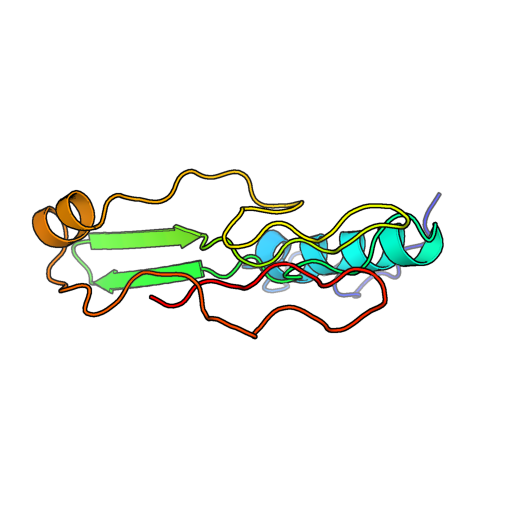A 1 87 ? -3.406 9.941 -8.111 1.00 85.12 87 ARG A CA 1
ATOM 622 C C . ARG A 1 87 ? -3.451 8.651 -8.916 1.00 85.12 87 ARG A C 1
ATOM 624 O O . ARG A 1 87 ? -2.456 8.288 -9.538 1.00 85.12 87 ARG A O 1
ATOM 631 N N . ILE A 1 88 ? -4.606 7.998 -8.900 1.00 87.81 88 ILE A N 1
ATOM 632 C CA . ILE A 1 88 ? -4.863 6.847 -9.762 1.00 87.81 88 ILE A CA 1
ATOM 633 C C . ILE A 1 88 ? -4.844 7.276 -11.231 1.00 87.81 88 ILE A C 1
ATOM 635 O O . ILE A 1 88 ? -5.192 8.412 -11.562 1.00 87.81 88 ILE A O 1
ATOM 639 N N . THR A 1 89 ? -4.455 6.357 -12.106 1.00 90.12 89 THR A N 1
ATOM 640 C CA . THR A 1 89 ? -4.628 6.512 -13.549 1.00 90.12 89 THR A CA 1
ATOM 641 C C . THR A 1 89 ? -6.048 6.109 -13.921 1.00 90.12 89 THR A C 1
ATOM 643 O O . THR A 1 89 ? -6.482 4.993 -13.606 1.00 90.12 89 THR A O 1
ATOM 646 N N . ASP A 1 90 ? -6.748 6.996 -14.628 1.00 92.56 90 ASP A N 1
ATOM 647 C CA . ASP A 1 90 ? -8.078 6.718 -15.164 1.00 92.56 90 ASP A CA 1
ATOM 648 C C . ASP A 1 90 ? -8.059 5.449 -16.024 1.00 92.56 90 ASP A C 1
ATOM 650 O O . ASP A 1 90 ? -7.166 5.250 -16.856 1.00 92.56 90 ASP A O 1
ATOM 654 N N . VAL A 1 91 ? -9.063 4.590 -15.831 1.00 93.50 91 VAL A N 1
ATOM 655 C CA . VAL A 1 91 ? -9.181 3.305 -16.539 1.00 93.50 91 VAL A CA 1
ATOM 656 C C . VAL A 1 91 ? -9.184 3.509 -18.054 1.00 93.50 91 VAL A C 1
ATOM 658 O O . VAL A 1 91 ? -8.427 2.844 -18.754 1.00 93.50 91 VAL A O 1
ATOM 661 N N . GLU A 1 92 ? -9.933 4.496 -18.550 1.00 94.88 92 GLU A N 1
ATOM 662 C CA . GLU A 1 92 ? -10.000 4.824 -19.981 1.00 94.88 92 GLU A CA 1
ATOM 663 C C . GLU A 1 92 ? -8.626 5.186 -20.560 1.00 94.88 92 GLU A C 1
ATOM 665 O O . GLU A 1 92 ? -8.283 4.815 -21.684 1.00 94.88 92 GLU A O 1
ATOM 670 N N . ILE A 1 93 ? -7.800 5.890 -19.781 1.00 93.94 93 ILE A N 1
ATOM 671 C CA . ILE A 1 93 ? -6.446 6.261 -20.194 1.00 93.94 93 ILE A CA 1
ATOM 672 C C . ILE A 1 93 ? -5.529 5.038 -20.203 1.00 93.94 93 ILE A C 1
ATOM 674 O O . ILE A 1 93 ? -4.690 4.929 -21.099 1.00 93.94 93 ILE A O 1
ATOM 678 N N . MET A 1 94 ? -5.683 4.113 -19.251 1.00 92.50 94 MET A N 1
ATOM 679 C CA . MET A 1 94 ? -4.928 2.857 -19.252 1.00 92.50 94 MET A CA 1
ATOM 680 C C . MET A 1 94 ? -5.263 1.997 -20.466 1.00 92.50 94 MET A C 1
ATOM 682 O O . MET A 1 94 ? -4.348 1.604 -21.183 1.00 92.50 94 MET A O 1
ATOM 686 N N . GLU A 1 95 ? -6.545 1.758 -20.732 1.00 94.94 95 GLU A N 1
ATOM 687 C CA . GLU A 1 95 ? -6.998 0.923 -21.854 1.00 94.94 95 GLU A CA 1
ATOM 688 C C . GLU A 1 95 ? -6.672 1.551 -23.215 1.00 94.94 95 GLU A C 1
ATOM 690 O O . GLU A 1 95 ? -6.420 0.849 -24.190 1.00 94.94 95 GLU A O 1
ATOM 695 N N . ARG A 1 96 ? -6.602 2.887 -23.289 1.00 95.50 96 ARG A N 1
ATOM 696 C CA . ARG A 1 96 ? -6.172 3.590 -24.504 1.00 95.50 96 ARG A CA 1
ATOM 697 C C . ARG A 1 96 ? -4.666 3.503 -24.752 1.00 95.50 96 ARG A C 1
ATOM 699 O O . ARG A 1 96 ? -4.239 3.552 -25.904 1.00 95.50 96 ARG A O 1
ATOM 706 N N . ARG A 1 97 ? -3.850 3.474 -23.694 1.00 93.38 97 ARG A N 1
ATOM 707 C CA . ARG A 1 97 ? -2.378 3.538 -23.798 1.00 93.38 97 ARG A CA 1
ATOM 708 C C . ARG A 1 97 ? -1.706 2.172 -23.788 1.00 93.38 97 ARG A C 1
ATOM 710 O O . ARG A 1 97 ? -0.594 2.059 -24.296 1.00 93.38 97 ARG A O 1
ATOM 717 N N . TYR A 1 98 ? -2.350 1.168 -23.209 1.00 93.69 98 TYR A N 1
ATOM 718 C CA . TYR A 1 98 ? -1.761 -0.140 -22.966 1.00 93.69 98 TYR A CA 1
ATOM 719 C C . TYR A 1 98 ? -2.680 -1.255 -23.473 1.00 93.69 98 TYR A C 1
ATOM 721 O O . TYR A 1 98 ? -3.899 -1.100 -23.429 1.00 93.69 98 TYR A O 1
ATOM 729 N N . PRO A 1 99 ? -2.126 -2.397 -23.920 1.00 93.06 99 PRO A N 1
ATOM 730 C CA . PRO A 1 99 ? -2.899 -3.519 -24.453 1.00 93.06 99 PRO A CA 1
ATOM 731 C C . PRO A 1 99 ? -3.539 -4.349 -23.325 1.00 93.06 99 PRO A C 1
ATOM 733 O O . PRO A 1 99 ? -3.304 -5.550 -23.204 1.00 93.06 99 PRO A O 1
ATOM 736 N N . ILE A 1 100 ? -4.316 -3.699 -22.460 1.00 91.56 100 ILE A N 1
ATOM 737 C CA . ILE A 1 100 ? -5.002 -4.306 -21.318 1.00 91.56 100 ILE A CA 1
ATOM 738 C C . ILE A 1 100 ? -6.470 -3.879 -21.287 1.00 91.56 100 ILE A C 1
ATOM 740 O O . ILE A 1 100 ? -6.835 -2.839 -21.825 1.00 91.56 100 ILE A O 1
ATOM 744 N N . LEU A 1 101 ? -7.295 -4.682 -20.616 1.00 94.81 101 LEU A N 1
ATOM 745 C CA . LEU A 1 101 ? -8.693 -4.375 -20.323 1.00 94.81 101 LEU A CA 1
ATOM 746 C C . LEU A 1 101 ? -8.916 -4.511 -18.815 1.00 94.81 101 LEU A C 1
ATOM 748 O O . LEU A 1 101 ? -8.642 -5.571 -18.240 1.00 94.81 101 LEU A O 1
ATOM 752 N N . VAL A 1 102 ? -9.416 -3.459 -18.173 1.00 93.94 102 VAL A N 1
ATOM 753 C CA . VAL A 1 102 ? -9.683 -3.439 -16.735 1.00 93.94 102 VAL A CA 1
ATOM 754 C C . VAL A 1 102 ? -11.070 -4.020 -16.489 1.00 93.94 102 VAL A C 1
ATOM 756 O O . VAL A 1 102 ? -12.095 -3.392 -16.729 1.00 93.94 102 VAL A O 1
ATOM 759 N N . LYS A 1 103 ? -11.119 -5.251 -15.976 1.00 95.25 103 LYS A N 1
ATOM 760 C CA . LYS A 1 103 ? -12.395 -5.939 -15.711 1.00 95.25 103 LYS A CA 1
ATOM 761 C C . LYS A 1 103 ? -13.120 -5.409 -14.479 1.00 95.25 103 LYS A C 1
ATOM 763 O O . LYS A 1 103 ? -14.338 -5.540 -14.380 1.00 95.25 103 LYS A O 1
ATOM 768 N N . LYS A 1 104 ? -12.375 -4.889 -13.507 1.00 93.19 104 LYS A N 1
ATOM 769 C CA . LYS A 1 104 ? -12.915 -4.422 -12.236 1.00 93.19 104 LYS A CA 1
ATOM 770 C C . LYS A 1 104 ? -12.046 -3.296 -11.707 1.00 93.19 104 LYS A C 1
ATOM 772 O O . LYS A 1 104 ? -10.832 -3.345 -11.823 1.00 93.19 104 LYS A O 1
ATOM 777 N N . PHE A 1 105 ? -12.675 -2.295 -11.115 1.00 93.00 105 PHE A N 1
ATOM 778 C CA . PHE A 1 105 ? -11.988 -1.294 -10.317 1.00 93.00 105 PHE A CA 1
ATOM 779 C C . PHE A 1 105 ? -12.957 -0.787 -9.255 1.00 93.00 105 PHE A C 1
ATOM 781 O O . PHE A 1 105 ? -14.038 -0.296 -9.583 1.00 93.00 105 PHE A O 1
ATOM 788 N N . GLY A 1 106 ? -12.617 -0.952 -7.980 1.00 94.56 106 GLY A N 1
ATOM 789 C CA . GLY A 1 106 ? -13.503 -0.519 -6.908 1.00 94.56 106 GLY A CA 1
ATOM 790 C C . GLY A 1 106 ? -12.994 -0.822 -5.509 1.00 94.56 106 GLY A C 1
ATOM 791 O O . GLY A 1 106 ? -11.893 -1.333 -5.314 1.00 94.56 106 GLY A O 1
ATOM 792 N N . LEU A 1 107 ? -13.825 -0.493 -4.520 1.00 96.38 107 LEU A N 1
ATOM 793 C CA . LEU A 1 107 ? -13.569 -0.843 -3.127 1.00 96.38 107 LEU A CA 1
ATOM 794 C C . LEU A 1 107 ? -13.774 -2.343 -2.918 1.00 96.38 107 LEU A C 1
ATOM 796 O O . LEU A 1 107 ? -14.851 -2.878 -3.194 1.00 96.38 107 LEU A O 1
ATOM 800 N N . ARG A 1 108 ? -12.778 -2.998 -2.325 1.00 96.25 108 ARG A N 1
ATOM 801 C CA . ARG A 1 108 ? -12.891 -4.369 -1.836 1.00 96.25 108 ARG A CA 1
ATOM 802 C C . ARG A 1 108 ? -13.695 -4.361 -0.535 1.00 96.25 108 ARG A C 1
ATOM 804 O O . ARG A 1 108 ? -13.129 -4.253 0.551 1.00 96.25 108 ARG A O 1
ATOM 811 N N . LYS A 1 109 ? -15.021 -4.433 -0.653 1.00 97.25 109 LYS A N 1
ATOM 812 C CA . LYS A 1 109 ? -15.955 -4.290 0.477 1.00 97.25 109 LYS A CA 1
ATOM 813 C C . LYS A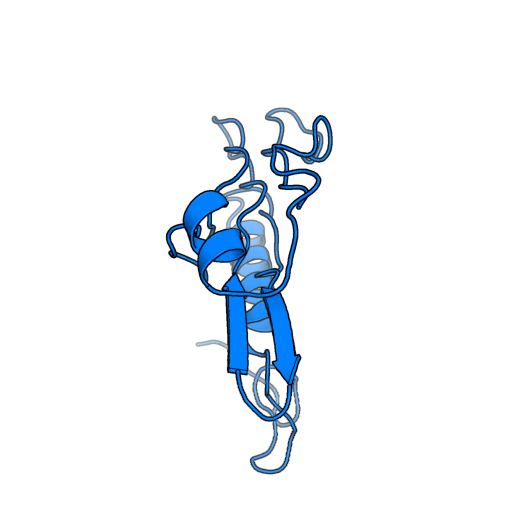 1 109 ? -15.665 -5.274 1.616 1.00 97.25 109 LYS A C 1
ATOM 815 O O . LYS A 1 109 ? -15.480 -6.466 1.371 1.00 97.25 109 LYS A O 1
ATOM 820 N N . GLY A 1 110 ? -15.684 -4.778 2.853 1.00 96.31 110 GLY A N 1
ATOM 821 C CA . GLY A 1 110 ? -15.504 -5.586 4.066 1.00 96.31 110 GLY A CA 1
ATOM 822 C C . GLY A 1 110 ? -14.074 -6.090 4.281 1.00 96.31 110 GLY A C 1
ATOM 823 O O . GLY A 1 110 ? -13.865 -7.054 5.016 1.00 96.31 110 GLY A O 1
ATOM 824 N N . SER A 1 111 ? -13.097 -5.470 3.619 1.00 96.69 111 SER A N 1
ATOM 825 C CA . SER A 1 111 ? -11.677 -5.778 3.789 1.00 96.69 111 SER A CA 1
ATOM 826 C C . SER A 1 111 ? -11.007 -4.970 4.894 1.00 96.69 111 SER A C 1
ATOM 828 O O . SER A 1 111 ? -9.910 -5.341 5.317 1.00 96.69 111 SER A O 1
ATOM 830 N N . GLY A 1 112 ? -11.647 -3.893 5.352 1.00 96.88 112 GLY A N 1
ATOM 831 C CA . GLY A 1 112 ? -11.179 -3.081 6.462 1.00 96.88 112 GLY A CA 1
ATOM 832 C C . GLY A 1 112 ? -11.046 -3.878 7.759 1.00 96.88 112 GLY A C 1
ATOM 833 O O . GLY A 1 112 ? -11.814 -4.801 8.048 1.00 96.88 112 GLY A O 1
ATOM 834 N N . GLY A 1 113 ? -10.041 -3.518 8.558 1.00 96.88 113 GLY A N 1
ATOM 835 C CA . GLY A 1 113 ? -9.839 -4.105 9.880 1.00 96.88 113 GLY A CA 1
ATOM 836 C C . GLY A 1 113 ? -11.024 -3.820 10.805 1.00 96.88 113 GLY A C 1
ATOM 837 O O . GLY A 1 113 ? -11.563 -2.714 10.815 1.00 96.88 113 GLY A O 1
ATOM 838 N N . LYS A 1 114 ? -11.424 -4.813 11.602 1.00 97.00 114 LYS A N 1
ATOM 839 C CA . LYS A 1 114 ? -12.496 -4.662 12.595 1.00 97.00 114 LYS A CA 1
ATOM 840 C C . LYS A 1 114 ? -11.947 -4.042 13.882 1.00 97.00 114 LYS A C 1
ATOM 842 O O . LYS A 1 114 ? -10.858 -4.403 14.322 1.00 97.00 114 LYS A O 1
ATOM 847 N N . GLY A 1 115 ? -12.724 -3.164 14.504 1.00 95.56 115 GLY A N 1
ATOM 848 C CA . GLY A 1 115 ? -12.394 -2.493 15.761 1.00 95.56 115 GLY A CA 1
ATOM 849 C C . GLY A 1 115 ? -13.572 -1.653 16.250 1.00 95.56 115 GLY A C 1
ATOM 850 O O . GLY A 1 115 ? -14.632 -1.680 15.627 1.00 95.56 115 GLY A O 1
ATOM 851 N N . LEU A 1 116 ? -13.384 -0.909 17.348 1.00 96.31 116 LEU A N 1
ATOM 852 C CA . LEU A 1 116 ? -14.379 0.067 17.820 1.00 96.31 116 LEU A CA 1
ATOM 853 C C . LEU A 1 116 ? -14.699 1.092 16.722 1.00 96.31 116 LEU A C 1
ATOM 855 O O . LEU A 1 1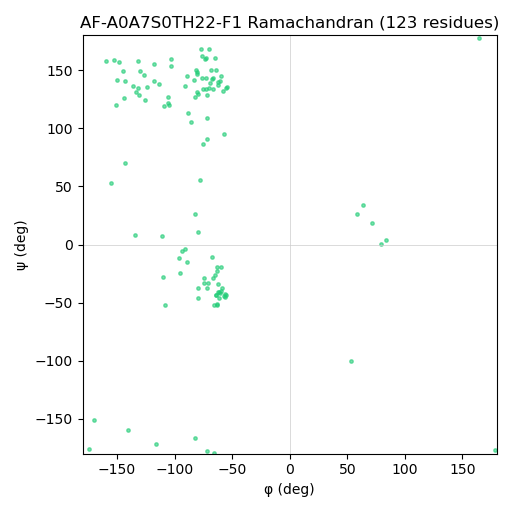16 ? -15.862 1.358 16.444 1.00 96.31 116 LEU A O 1
ATOM 859 N N . HIS A 1 117 ? -13.644 1.582 16.072 1.00 97.69 117 HIS A N 1
ATOM 860 C CA . HIS A 1 117 ? -13.707 2.298 14.808 1.00 97.69 117 HIS A CA 1
ATOM 861 C C . HIS A 1 117 ? -13.200 1.370 13.695 1.00 97.69 117 HIS A C 1
ATOM 863 O O . HIS A 1 117 ? -12.072 0.866 13.801 1.00 97.69 117 HIS A O 1
ATOM 869 N N . PRO A 1 118 ? -14.002 1.072 12.657 1.00 97.94 118 PRO A N 1
ATOM 870 C CA . PRO A 1 118 ? -13.569 0.229 11.549 1.00 97.94 118 PRO A CA 1
ATOM 871 C C . PRO A 1 118 ? -12.469 0.900 10.723 1.00 97.94 118 PRO A C 1
ATOM 873 O O . PRO A 1 118 ? -12.490 2.106 10.489 1.00 97.94 118 PRO A O 1
ATOM 876 N N . GLY A 1 119 ? -11.514 0.104 10.242 1.00 98.19 119 GLY A N 1
ATOM 877 C CA . GLY A 1 119 ? -10.549 0.538 9.235 1.00 98.19 119 GLY A CA 1
ATO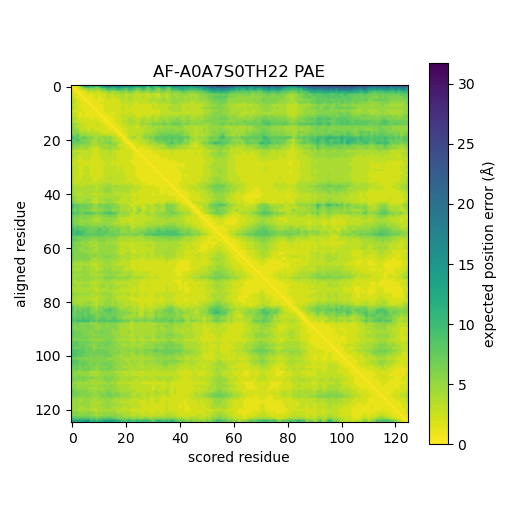M 878 C C . GLY A 1 119 ? -11.189 0.676 7.851 1.00 98.19 119 GLY A C 1
ATOM 879 O O . GLY A 1 119 ? -12.229 0.081 7.573 1.00 98.19 119 GLY A O 1
ATOM 880 N N . GLY A 1 120 ? -10.537 1.430 6.967 1.00 98.06 120 GLY A N 1
ATOM 881 C CA . GLY A 1 120 ? -11.003 1.610 5.597 1.00 98.06 120 GLY A CA 1
ATOM 882 C C . GLY A 1 120 ? -10.892 0.331 4.771 1.00 98.06 120 GLY A C 1
ATOM 883 O O . GLY A 1 120 ? -9.984 -0.477 4.967 1.00 98.06 120 GLY A O 1
ATOM 884 N N . ASP A 1 121 ? -11.784 0.171 3.800 1.00 97.75 121 ASP A N 1
ATOM 885 C CA . ASP A 1 121 ? -11.694 -0.898 2.808 1.00 97.75 121 ASP A CA 1
ATOM 886 C C . ASP A 1 121 ? -10.560 -0.630 1.803 1.00 97.75 121 ASP A C 1
ATOM 888 O O . ASP A 1 121 ? -10.307 0.504 1.383 1.00 97.75 121 ASP A O 1
ATOM 892 N N . GLY A 1 122 ? -9.882 -1.701 1.396 1.00 95.62 122 GLY A N 1
ATOM 893 C CA . GLY A 1 122 ? -8.895 -1.696 0.322 1.00 95.62 122 GLY A CA 1
ATOM 894 C C . GLY A 1 122 ? -9.506 -1.536 -1.074 1.00 95.62 122 GLY A C 1
ATOM 895 O O . GLY A 1 122 ? -10.720 -1.413 -1.236 1.00 95.62 122 GLY A O 1
ATOM 896 N N . LEU A 1 123 ? -8.649 -1.582 -2.095 1.00 93.75 123 LEU A N 1
ATOM 897 C CA . LEU A 1 123 ? -9.048 -1.593 -3.505 1.00 93.75 123 LEU A CA 1
ATOM 898 C C . LEU A 1 123 ? -8.929 -2.994 -4.115 1.00 93.75 123 LEU A C 1
ATOM 900 O O . LEU A 1 123 ? -8.118 -3.812 -3.684 1.00 93.75 123 LEU A O 1
ATOM 904 N N . GLU A 1 124 ? -9.737 -3.245 -5.138 1.00 91.31 124 GLU A N 1
ATOM 905 C CA . GLU A 1 124 ? -9.610 -4.364 -6.070 1.00 91.31 124 GLU A CA 1
ATOM 906 C C . GLU A 1 124 ? -9.534 -3.822 -7.504 1.00 91.31 124 GLU A C 1
ATOM 908 O O . GLU A 1 124 ? -10.272 -2.896 -7.858 1.00 91.31 124 GLU A O 1
ATOM 913 N N . ARG A 1 125 ? -8.610 -4.372 -8.300 1.00 83.25 125 ARG A N 1
ATOM 914 C CA . ARG A 1 125 ? -8.328 -3.986 -9.687 1.00 83.25 125 ARG A CA 1
ATOM 915 C C . ARG A 1 125 ? -7.876 -5.202 -10.490 1.00 83.25 125 ARG A C 1
ATOM 917 O O . ARG A 1 125 ? -7.189 -6.050 -9.877 1.00 83.25 125 ARG A O 1
#

InterPro domains:
  IPR003692 Hydantoinase B/oxoprolinase [PF02538] (3-125)
  IPR045079 Oxoprolinase-like [PTHR11365] (3-124)

pLDDT: mean 92.66, std 4.61, range [70.31, 98.44]

Foldseek 3Di:
DDDDDDCDLVHNDPPDDNPCCLFQVVLVVVQVVCVVVLFWHRFPSGQDWDWDDDPVDIDIDTWAAKATAHPPAAIAGGDHDDSDDDDDDDQVNCVVPDVDHDPDWDFPPPCWDDDPHTIYTTIDD

Radius of gyration: 17.1 Å; Cα contacts (8 Å, |Δi|>4): 227; chains: 1; bounding box: 42×16×46 Å

Solvent-accessible surface area (backbone atoms only — not comparable to full-atom values): 7418 Å² total; per-residue (Å²): 135,87,88,78,60,81,71,32,99,92,32,62,55,99,85,53,90,58,86,61,42,66,30,40,51,51,27,42,52,49,39,53,51,31,50,76,67,69,60,34,49,63,44,56,50,48,57,43,68,53,70,54,71,63,102,85,48,78,48,78,45,72,51,43,16,14,27,32,12,37,96,89,40,61,18,52,54,54,36,57,56,90,80,40,85,74,80,79,79,56,65,71,58,47,46,72,73,40,103,56,79,84,90,50,76,48,70,33,78,88,61,28,53,86,59,100,40,40,24,8,23,25,54,43,110